Protein AF-A0A954K087-F1 (afdb_monomer)

pLDDT: mean 88.47, std 8.19, range [50.69, 97.44]

Solvent-accessible surface area (backbone atoms only — not comparable to full-atom values): 5045 Å² total; per-residue (Å²): 133,83,85,61,66,71,61,61,68,70,48,55,72,67,57,45,48,53,50,51,52,51,54,50,52,53,56,70,70,42,90,66,77,82,82,70,53,69,69,57,50,51,52,51,50,53,50,50,53,53,62,63,77,45,64,87,80,59,74,52,71,68,54,48,51,52,52,51,52,53,54,55,49,54,53,52,56,58,61,76,75,108

Secondary structure (DSSP, 8-state):
----HHHHHHS-HHHHHHHHHHHHHHHHH-SS-----HHHHHHHHHHHHHHHH-GGGS--HHHHHHHHHHHHHHHHHHHHT-

Radius of gyration: 18.84 Å; Cα contacts (8 Å, |Δi|>4): 5; chains: 1; bounding box: 37×42×46 Å

Sequence (82 aa):
MAVDFAELRRLSPEQKLQIVTMLWEDLRESPSVLKLSQDDLDEINRREEYMKEHPDEWLTSDQMWARVDELVQARADELQKK

Structure (mmCIF, N/CA/C/O backbone):
data_AF-A0A954K087-F1
#
_entry.id   AF-A0A954K087-F1
#
loop_
_atom_site.group_PDB
_atom_site.id
_atom_site.type_symbol
_atom_site.label_atom_id
_atom_site.label_alt_id
_atom_site.label_comp_id
_atom_site.label_asym_id
_atom_site.label_entity_id
_atom_site.label_seq_id
_atom_site.pdbx_PDB_ins_code
_atom_site.Cartn_x
_atom_site.Cartn_y
_atom_site.Cartn_z
_atom_site.occupancy
_atom_site.B_iso_or_equiv
_atom_site.auth_seq_id
_atom_site.auth_comp_id
_atom_site.auth_asym_id
_atom_site.auth_atom_id
_atom_site.pdbx_PDB_model_num
ATOM 1 N N . MET A 1 1 ? -3.327 -10.265 24.567 1.00 50.69 1 MET A N 1
ATOM 2 C CA . MET A 1 1 ? -4.670 -9.666 24.409 1.00 50.69 1 MET A CA 1
ATOM 3 C C . MET A 1 1 ? -5.111 -9.903 22.978 1.00 50.69 1 MET A C 1
ATOM 5 O O . MET A 1 1 ? -4.268 -9.798 22.098 1.00 50.69 1 MET A O 1
ATOM 9 N N . ALA A 1 2 ? -6.363 -10.301 22.753 1.00 79.38 2 ALA A N 1
ATOM 10 C CA . ALA A 1 2 ? -6.898 -10.461 21.404 1.00 79.38 2 ALA A CA 1
ATOM 11 C C . ALA A 1 2 ? -7.378 -9.098 20.888 1.00 79.38 2 ALA A C 1
ATOM 13 O O . ALA A 1 2 ? -7.940 -8.323 21.658 1.00 79.38 2 ALA A O 1
ATOM 14 N N . VAL A 1 3 ? -7.140 -8.808 19.612 1.00 82.19 3 VAL A N 1
ATOM 15 C CA . VAL A 1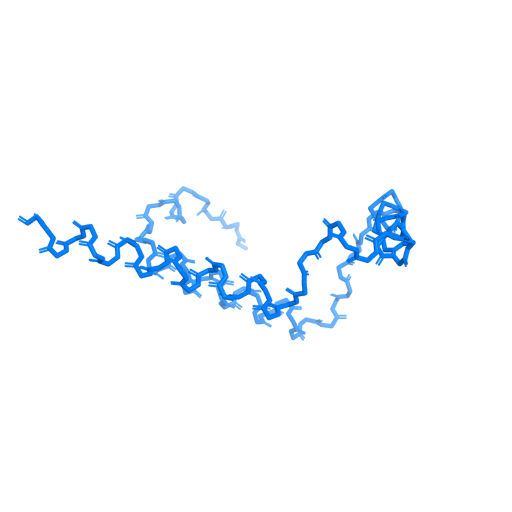 3 ? -7.671 -7.606 18.961 1.00 82.19 3 VAL A CA 1
ATOM 16 C C . VAL A 1 3 ? -9.175 -7.795 18.744 1.00 82.19 3 VAL A C 1
ATOM 18 O O . VAL A 1 3 ? -9.582 -8.782 18.129 1.00 82.19 3 VAL A O 1
ATOM 21 N N . ASP A 1 4 ? -10.001 -6.866 19.233 1.00 91.00 4 ASP A N 1
ATOM 22 C CA . ASP A 1 4 ? -11.443 -6.872 18.970 1.00 91.00 4 ASP A CA 1
ATOM 23 C C . ASP A 1 4 ? -11.755 -6.174 17.635 1.00 91.00 4 ASP A C 1
ATOM 25 O O . ASP A 1 4 ? -11.799 -4.948 17.511 1.00 91.00 4 ASP A O 1
ATOM 29 N N . PHE A 1 5 ? -12.013 -6.978 16.606 1.00 90.50 5 PHE A N 1
ATOM 30 C CA . PHE A 1 5 ? -12.367 -6.474 15.281 1.00 90.50 5 PHE A CA 1
ATOM 31 C C . PHE A 1 5 ? -13.750 -5.806 15.218 1.00 90.50 5 PHE A C 1
ATOM 33 O O . PHE A 1 5 ? -14.002 -5.028 14.295 1.00 90.50 5 PHE A O 1
ATOM 40 N N . ALA A 1 6 ? -14.659 -6.083 16.158 1.00 92.12 6 ALA A N 1
ATOM 41 C CA . ALA A 1 6 ? -15.958 -5.419 16.208 1.00 92.12 6 ALA A CA 1
ATOM 42 C C . ALA A 1 6 ? -15.814 -3.959 16.658 1.00 92.12 6 ALA A C 1
ATOM 44 O O . ALA A 1 6 ? -16.488 -3.082 16.112 1.00 92.12 6 ALA A O 1
ATOM 45 N N . GLU A 1 7 ? -14.906 -3.689 17.594 1.00 92.25 7 GLU A N 1
ATOM 46 C CA . GLU A 1 7 ? -14.562 -2.336 18.027 1.00 92.25 7 GLU A CA 1
ATOM 47 C C . GLU A 1 7 ? -13.891 -1.545 16.897 1.00 92.25 7 GLU A C 1
ATOM 49 O O . GLU A 1 7 ? -14.355 -0.457 16.552 1.00 92.25 7 GLU A O 1
ATOM 54 N N . LEU A 1 8 ? -12.904 -2.142 16.214 1.00 91.38 8 LEU A N 1
ATOM 55 C CA . LEU A 1 8 ? -12.237 -1.518 15.061 1.00 91.38 8 LEU A CA 1
ATOM 56 C C . LEU A 1 8 ? -13.221 -1.115 13.953 1.00 91.38 8 LEU A C 1
ATOM 58 O O . LEU A 1 8 ? -13.085 -0.057 13.335 1.00 91.38 8 LEU A O 1
ATOM 62 N N . ARG A 1 9 ? -14.254 -1.929 13.702 1.00 92.69 9 ARG A N 1
ATOM 63 C CA . ARG A 1 9 ? -15.279 -1.618 12.693 1.00 92.69 9 ARG A CA 1
ATOM 64 C C . ARG A 1 9 ? -16.139 -0.408 13.058 1.00 92.69 9 ARG A C 1
ATOM 66 O O . ARG A 1 9 ? -16.617 0.257 12.138 1.00 92.69 9 ARG A O 1
ATOM 73 N N . ARG A 1 10 ? -16.320 -0.107 14.348 1.00 95.81 10 ARG A N 1
ATOM 74 C CA . ARG A 1 10 ? -17.147 1.014 14.836 1.00 95.81 10 ARG A CA 1
ATOM 75 C C . ARG A 1 10 ? -16.442 2.370 14.792 1.00 95.81 10 ARG A C 1
ATOM 77 O O . ARG A 1 10 ? -17.118 3.387 14.895 1.00 95.81 10 ARG A O 1
ATOM 84 N N . LEU A 1 11 ? -15.123 2.391 14.616 1.00 95.19 11 LEU A N 1
ATOM 85 C CA . LEU A 1 11 ? -14.338 3.622 14.524 1.00 95.19 11 LEU A CA 1
ATOM 86 C C . LEU A 1 11 ? -14.729 4.482 13.311 1.00 95.19 11 LEU A C 1
ATOM 88 O O . LEU A 1 11 ? -15.161 3.957 12.272 1.00 95.19 11 LEU A O 1
ATOM 92 N N . SER A 1 12 ? -14.525 5.798 13.426 1.00 95.81 12 SER A N 1
ATOM 93 C CA . SER A 1 12 ? -14.662 6.712 12.287 1.00 95.81 12 SER A CA 1
ATOM 94 C C . SER A 1 12 ? -13.618 6.394 11.201 1.00 95.81 12 SER A C 1
ATOM 96 O O . SER A 1 12 ? -12.593 5.767 11.493 1.00 95.81 12 SER A O 1
ATOM 98 N N . PRO A 1 13 ? -13.841 6.799 9.938 1.00 91.69 13 PRO A N 1
ATOM 99 C CA . PRO A 1 13 ? -12.845 6.646 8.877 1.00 91.69 13 PRO A CA 1
ATOM 100 C C . PRO A 1 13 ? -11.475 7.244 9.230 1.00 91.69 13 PRO A C 1
ATOM 102 O O . PRO A 1 13 ? -10.455 6.612 8.973 1.00 91.69 13 PRO A O 1
ATOM 105 N N . GLU A 1 14 ? -11.440 8.411 9.874 1.00 91.50 14 GLU A N 1
ATOM 106 C CA . GLU A 1 14 ? -10.206 9.093 10.282 1.00 91.50 14 GLU A CA 1
ATOM 107 C C . GLU A 1 14 ? -9.455 8.292 11.351 1.00 91.50 14 GLU A C 1
ATOM 109 O O . GLU A 1 14 ? -8.249 8.087 11.238 1.00 91.50 14 GLU A O 1
ATOM 114 N N . GLN A 1 15 ? -10.172 7.775 12.354 1.00 93.25 15 GLN A N 1
ATOM 115 C CA . GLN A 1 15 ? -9.590 6.929 13.400 1.00 93.25 15 GLN A CA 1
ATOM 116 C C . GLN A 1 15 ? -9.059 5.609 12.830 1.00 93.25 15 GLN A C 1
ATOM 118 O O . GLN A 1 15 ? -7.989 5.144 13.218 1.00 93.25 15 GLN A O 1
ATOM 123 N N . LYS A 1 16 ? -9.780 5.011 11.875 1.00 93.12 16 LYS A N 1
ATOM 124 C CA . LYS A 1 16 ? -9.311 3.817 11.158 1.00 93.12 16 LYS A CA 1
ATOM 125 C C . LYS A 1 16 ? -8.029 4.108 10.396 1.00 93.12 16 LYS A C 1
ATOM 127 O O . LYS A 1 16 ? -7.095 3.318 10.476 1.00 93.12 16 LYS A O 1
ATOM 132 N N . LEU A 1 17 ? -7.975 5.237 9.692 1.00 90.75 17 LEU A N 1
ATOM 133 C CA . LEU A 1 17 ? -6.792 5.632 8.940 1.00 90.75 17 LEU A CA 1
ATOM 134 C C . LEU A 1 17 ? -5.591 5.854 9.866 1.00 90.75 17 LEU A C 1
ATOM 136 O O . LEU A 1 17 ? -4.520 5.335 9.584 1.00 90.75 17 LEU A O 1
ATOM 140 N N . GLN A 1 18 ? -5.777 6.536 10.999 1.00 91.31 18 GLN A N 1
ATOM 141 C CA . GLN A 1 18 ? -4.722 6.717 12.002 1.00 91.31 18 GLN A CA 1
ATOM 142 C C . GLN A 1 18 ? -4.160 5.381 12.503 1.00 91.31 18 GLN A C 1
ATOM 144 O O . GLN A 1 18 ? -2.944 5.219 12.569 1.00 91.31 18 GLN A O 1
ATOM 149 N N . ILE A 1 19 ? -5.032 4.416 12.813 1.00 94.06 19 ILE A N 1
ATOM 150 C CA . ILE A 1 19 ? -4.607 3.079 13.246 1.00 94.06 19 ILE A CA 1
ATOM 151 C C . ILE A 1 19 ? -3.853 2.359 12.130 1.00 94.06 19 ILE A C 1
ATOM 153 O O . ILE A 1 19 ? -2.802 1.789 12.393 1.00 94.06 19 ILE A O 1
ATOM 157 N N . VAL A 1 20 ? -4.352 2.389 10.892 1.00 92.94 20 VAL A N 1
ATOM 158 C CA . VAL A 1 20 ? -3.670 1.754 9.752 1.00 92.94 20 VAL A CA 1
ATOM 159 C C . VAL A 1 20 ? -2.280 2.350 9.547 1.00 92.94 20 VAL A C 1
ATOM 161 O O . VAL A 1 20 ? -1.329 1.592 9.392 1.00 92.94 20 VAL A O 1
ATOM 164 N N . THR A 1 21 ? -2.146 3.677 9.602 1.00 90.94 21 THR A N 1
ATOM 165 C CA . THR A 1 21 ? -0.846 4.346 9.495 1.00 90.94 21 THR A CA 1
ATOM 166 C C . THR A 1 21 ? 0.090 3.905 10.614 1.00 90.94 21 THR A C 1
ATOM 168 O O . THR A 1 21 ? 1.206 3.494 10.329 1.00 90.94 21 THR A O 1
ATOM 171 N N . MET A 1 22 ? -0.364 3.919 11.870 1.00 94.75 22 MET A N 1
ATOM 172 C CA . MET A 1 22 ? 0.442 3.462 13.009 1.00 94.75 22 MET A CA 1
ATOM 173 C C 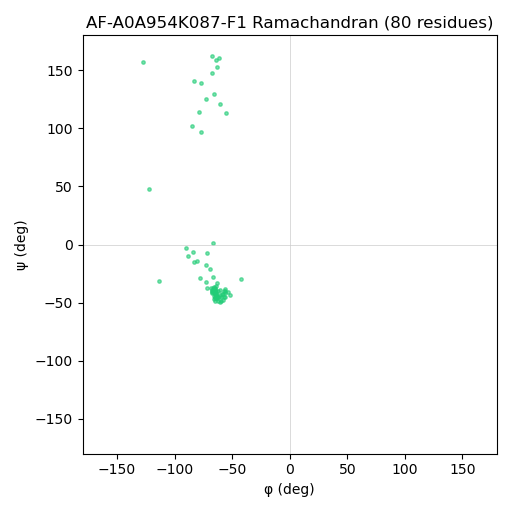. MET A 1 22 ? 0.899 2.006 12.835 1.00 94.75 22 MET A C 1
ATOM 175 O O . MET A 1 22 ? 2.080 1.719 12.968 1.00 94.75 22 MET A O 1
ATOM 179 N N . LEU A 1 23 ? -0.013 1.100 12.467 1.00 91.69 23 LEU A N 1
ATOM 180 C CA . LEU A 1 23 ? 0.317 -0.310 12.241 1.00 91.69 23 LEU A CA 1
ATOM 181 C C . LEU A 1 23 ? 1.298 -0.499 11.077 1.00 91.69 23 LEU A C 1
ATOM 183 O O . LEU A 1 23 ? 2.115 -1.414 11.106 1.00 91.69 23 LEU A O 1
ATOM 187 N N . TRP A 1 24 ? 1.222 0.345 10.048 1.00 90.06 24 TRP A N 1
ATOM 188 C CA . TRP A 1 24 ? 2.169 0.318 8.937 1.00 90.06 24 TRP A CA 1
ATOM 189 C C . TRP A 1 24 ? 3.574 0.740 9.373 1.00 90.06 24 TRP A C 1
ATOM 191 O O . TRP A 1 24 ? 4.554 0.097 8.994 1.00 90.06 24 TRP A O 1
ATOM 201 N N . GLU A 1 25 ? 3.674 1.773 10.208 1.00 89.88 25 GLU A N 1
ATOM 202 C CA . GLU A 1 25 ? 4.943 2.205 10.800 1.00 89.88 25 GLU A CA 1
ATOM 203 C C . GLU A 1 25 ? 5.522 1.115 11.718 1.00 89.88 25 GLU A C 1
ATOM 205 O O . GLU A 1 25 ? 6.696 0.772 11.577 1.00 89.88 25 GLU A O 1
ATOM 210 N N . ASP A 1 26 ? 4.692 0.483 12.555 1.00 89.50 26 ASP A N 1
ATOM 211 C CA . ASP A 1 26 ? 5.099 -0.643 13.409 1.00 89.50 26 ASP A CA 1
ATOM 212 C C . ASP A 1 26 ? 5.647 -1.817 12.578 1.00 89.50 26 ASP A C 1
ATOM 214 O O . ASP A 1 26 ? 6.661 -2.425 12.924 1.00 89.50 26 ASP A O 1
ATOM 218 N N . LEU A 1 27 ? 4.994 -2.144 11.455 1.00 86.19 27 LEU A N 1
ATOM 219 C CA . LEU A 1 27 ? 5.459 -3.188 10.538 1.00 86.19 27 LEU A CA 1
ATOM 220 C C . LEU A 1 27 ? 6.791 -2.823 9.883 1.00 86.19 27 LEU A C 1
ATOM 222 O O . LEU A 1 27 ? 7.649 -3.694 9.742 1.00 86.19 27 LEU A O 1
ATOM 226 N N . ARG A 1 28 ? 6.974 -1.556 9.498 1.00 83.69 28 ARG A N 1
ATOM 227 C CA . ARG A 1 28 ? 8.223 -1.061 8.907 1.00 83.69 28 ARG A CA 1
ATOM 228 C C . ARG A 1 28 ? 9.388 -1.132 9.894 1.00 83.69 28 ARG A C 1
ATOM 230 O O . ARG A 1 28 ? 10.511 -1.421 9.491 1.00 83.69 28 ARG A O 1
ATOM 237 N N . GLU A 1 29 ? 9.135 -0.838 11.164 1.00 87.19 29 GLU A N 1
ATOM 238 C CA . GLU A 1 29 ? 10.142 -0.861 12.232 1.00 87.19 29 GLU A CA 1
ATOM 239 C C . GLU A 1 29 ? 10.376 -2.265 12.801 1.00 87.19 29 GLU A C 1
ATOM 241 O O . GLU A 1 29 ? 11.381 -2.509 13.476 1.00 87.19 29 GLU A O 1
ATOM 246 N N . SER A 1 30 ? 9.478 -3.208 12.509 1.00 81.50 30 SER A N 1
ATOM 247 C CA . SER A 1 30 ? 9.612 -4.577 12.974 1.00 81.50 30 SER A CA 1
ATOM 248 C C . SER A 1 30 ? 10.835 -5.262 12.347 1.00 81.50 30 SER A C 1
ATOM 250 O O . SER A 1 30 ? 10.961 -5.327 11.123 1.00 81.50 30 SER A O 1
ATOM 252 N N . PRO A 1 31 ? 11.707 -5.893 13.155 1.00 73.19 31 PRO A N 1
ATOM 253 C CA . PRO A 1 31 ? 12.816 -6.698 12.645 1.00 73.19 31 PRO A CA 1
ATOM 254 C C . PRO A 1 31 ? 12.342 -8.024 12.025 1.00 73.19 31 PRO A C 1
ATOM 256 O O . PRO A 1 31 ? 13.145 -8.773 11.465 1.00 73.19 31 PRO A O 1
ATOM 259 N N . SER A 1 32 ? 11.054 -8.363 12.154 1.00 72.94 32 SER A N 1
ATOM 260 C CA . SER A 1 32 ? 10.490 -9.567 11.559 1.00 72.94 32 SER A CA 1
ATOM 261 C C . SER A 1 32 ? 10.219 -9.354 10.072 1.00 72.94 32 SER A C 1
ATOM 263 O O . SER A 1 32 ? 9.301 -8.623 9.703 1.00 72.94 32 SER A O 1
ATOM 265 N N . VAL A 1 33 ? 10.948 -10.069 9.219 1.00 66.75 33 VAL A N 1
ATOM 266 C CA . VAL A 1 33 ? 10.578 -10.198 7.807 1.00 66.75 33 VAL A CA 1
ATOM 267 C C . VAL A 1 33 ? 9.203 -10.863 7.739 1.00 66.75 33 VAL A C 1
ATOM 269 O O . VAL A 1 33 ? 9.028 -11.976 8.246 1.00 66.75 33 VAL A O 1
ATOM 272 N N . LEU A 1 34 ? 8.227 -10.183 7.130 1.00 71.88 34 LEU A N 1
ATOM 273 C CA . LEU A 1 34 ? 6.956 -10.802 6.765 1.00 71.88 34 LEU A CA 1
ATOM 274 C C . LEU A 1 34 ? 7.269 -12.020 5.892 1.00 71.88 34 LEU A C 1
ATOM 276 O O . LEU A 1 34 ? 7.814 -11.892 4.797 1.00 71.88 34 LEU A O 1
ATOM 280 N N . LYS A 1 35 ? 6.979 -13.217 6.407 1.00 79.75 35 LYS A N 1
ATOM 281 C CA . LYS A 1 35 ? 7.199 -14.455 5.663 1.00 79.75 35 LYS A CA 1
ATOM 282 C C . LYS A 1 35 ? 6.078 -14.605 4.648 1.00 79.75 35 LYS A C 1
ATOM 284 O O . LYS A 1 35 ? 4.993 -15.066 4.993 1.00 79.75 35 LYS A O 1
ATOM 289 N N . LEU A 1 36 ? 6.356 -14.186 3.422 1.00 83.81 36 LEU A N 1
ATOM 290 C CA . LEU A 1 36 ? 5.533 -14.526 2.272 1.00 83.81 36 LEU A CA 1
ATOM 291 C C . LEU A 1 36 ? 5.648 -16.026 1.991 1.00 83.81 36 LEU A C 1
ATOM 293 O O . LEU A 1 36 ? 6.686 -16.640 2.268 1.00 83.81 36 LEU A O 1
ATOM 297 N N . SER A 1 37 ? 4.569 -16.623 1.486 1.00 91.50 37 SER A N 1
ATOM 298 C CA . SER A 1 37 ? 4.642 -17.990 0.979 1.00 91.50 37 SER A CA 1
ATOM 299 C C . SER A 1 37 ? 5.505 -18.030 -0.287 1.00 91.50 37 SER A C 1
ATOM 301 O O . SER A 1 37 ? 5.756 -16.996 -0.909 1.00 91.50 37 SER A O 1
ATOM 303 N N . GLN A 1 38 ? 5.974 -19.218 -0.673 1.00 91.50 38 GLN A N 1
ATOM 304 C CA . GLN A 1 38 ? 6.722 -19.351 -1.924 1.00 91.50 38 GLN A CA 1
ATOM 305 C C . GLN A 1 38 ? 5.851 -18.964 -3.128 1.00 91.50 38 GLN A C 1
ATOM 307 O O . GLN A 1 38 ? 6.321 -18.242 -3.997 1.00 91.50 38 GLN A O 1
ATOM 312 N N . ASP A 1 39 ? 4.573 -19.345 -3.117 1.00 95.00 39 ASP A N 1
ATOM 313 C CA . ASP A 1 39 ? 3.618 -19.004 -4.175 1.00 95.00 39 ASP A CA 1
ATOM 314 C C . ASP A 1 39 ? 3.440 -17.480 -4.320 1.00 95.00 39 ASP A C 1
ATOM 316 O O . ASP A 1 39 ? 3.377 -16.964 -5.436 1.00 95.00 39 ASP A O 1
ATOM 320 N N . ASP A 1 40 ? 3.411 -16.741 -3.202 1.00 93.06 40 ASP A N 1
ATOM 321 C CA . ASP A 1 40 ? 3.334 -15.274 -3.232 1.00 93.06 40 ASP A CA 1
ATOM 322 C C . ASP A 1 40 ? 4.601 -14.659 -3.840 1.00 93.06 40 ASP A C 1
ATOM 324 O O . ASP A 1 40 ? 4.517 -13.718 -4.628 1.00 93.06 40 ASP A O 1
ATOM 328 N N . LEU A 1 41 ? 5.778 -15.186 -3.484 1.00 92.69 41 LEU A N 1
ATOM 329 C CA . LEU A 1 41 ? 7.054 -14.725 -4.037 1.00 92.69 41 LEU A CA 1
ATOM 330 C C . LEU A 1 41 ? 7.151 -15.015 -5.536 1.00 92.69 41 LEU A C 1
ATOM 332 O O . LEU A 1 41 ? 7.590 -14.153 -6.296 1.00 92.69 41 LEU A O 1
ATOM 336 N N . ASP A 1 42 ? 6.716 -16.196 -5.966 1.00 96.19 42 ASP A N 1
ATOM 337 C CA . ASP A 1 42 ? 6.727 -16.597 -7.371 1.00 96.19 42 ASP A CA 1
ATOM 338 C C . ASP A 1 42 ? 5.794 -15.708 -8.202 1.00 96.19 42 ASP A C 1
ATOM 340 O O . ASP A 1 42 ? 6.168 -15.253 -9.284 1.00 96.19 42 ASP A O 1
ATOM 344 N N . GLU A 1 43 ? 4.611 -15.377 -7.678 1.00 96.88 43 GLU A N 1
ATOM 345 C CA . GLU A 1 43 ? 3.689 -14.452 -8.339 1.00 96.88 43 GLU A CA 1
ATOM 346 C C . GLU A 1 43 ? 4.234 -13.016 -8.379 1.00 96.88 43 GLU A C 1
ATOM 348 O O . GLU A 1 43 ? 4.080 -12.338 -9.398 1.00 96.88 43 GLU A O 1
ATOM 353 N N . ILE A 1 44 ? 4.891 -12.545 -7.311 1.00 94.50 44 ILE A N 1
ATOM 354 C CA . ILE A 1 44 ? 5.564 -11.236 -7.302 1.00 94.50 44 ILE A CA 1
ATOM 355 C C . ILE A 1 44 ? 6.636 -11.191 -8.392 1.00 94.50 44 ILE A C 1
ATOM 357 O O . ILE A 1 44 ? 6.636 -10.259 -9.195 1.00 94.50 44 ILE A O 1
ATOM 361 N N . ASN A 1 45 ? 7.488 -12.213 -8.474 1.00 95.56 45 ASN A N 1
ATOM 362 C CA . ASN A 1 45 ? 8.550 -12.286 -9.476 1.00 95.56 45 ASN A CA 1
ATOM 363 C C . ASN A 1 45 ? 7.980 -12.346 -10.898 1.00 95.56 45 ASN A C 1
ATOM 365 O O . ASN A 1 45 ? 8.398 -11.572 -11.755 1.00 95.56 45 ASN A O 1
ATOM 369 N N . ARG A 1 46 ? 6.967 -13.190 -11.142 1.00 97.44 46 ARG A N 1
ATOM 370 C CA . ARG A 1 46 ? 6.293 -13.285 -12.448 1.00 97.44 46 ARG A CA 1
ATOM 371 C C . ARG A 1 46 ? 5.712 -11.939 -12.877 1.00 97.44 46 ARG A C 1
ATOM 373 O O . ARG A 1 46 ? 5.812 -11.562 -14.044 1.00 97.44 46 ARG A O 1
ATOM 380 N N . ARG A 1 47 ? 5.083 -11.211 -11.946 1.00 94.81 47 ARG A N 1
ATOM 381 C CA . ARG A 1 47 ? 4.560 -9.867 -12.217 1.00 94.81 47 ARG A CA 1
ATOM 382 C C . ARG A 1 47 ? 5.673 -8.873 -12.467 1.00 94.81 47 ARG A C 1
ATOM 384 O O . ARG A 1 47 ? 5.511 -8.066 -13.365 1.00 94.81 47 ARG A O 1
ATOM 391 N N . GLU A 1 48 ? 6.770 -8.926 -11.722 1.00 93.81 48 GLU A N 1
ATOM 392 C CA . GLU A 1 48 ? 7.907 -8.026 -11.919 1.00 93.81 48 GLU A CA 1
ATOM 393 C C . GLU A 1 48 ? 8.581 -8.240 -13.284 1.00 93.81 48 GLU A C 1
ATOM 395 O O . GLU A 1 48 ? 8.939 -7.273 -13.951 1.00 93.81 48 GLU A O 1
ATOM 400 N N . GLU A 1 49 ? 8.732 -9.490 -13.723 1.00 96.69 49 GLU A N 1
ATOM 401 C CA . GLU A 1 49 ? 9.267 -9.834 -15.046 1.00 96.69 49 GLU A CA 1
ATOM 402 C C . GLU A 1 49 ? 8.341 -9.361 -16.164 1.00 96.69 49 GLU A C 1
ATOM 404 O O . GLU A 1 49 ? 8.779 -8.646 -17.067 1.00 96.69 49 GLU A O 1
ATOM 409 N N . TYR A 1 50 ? 7.041 -9.648 -16.048 1.00 95.06 50 TYR A N 1
ATOM 410 C CA . TYR A 1 50 ? 6.046 -9.097 -16.965 1.00 95.06 50 TYR A CA 1
ATOM 411 C C . TYR A 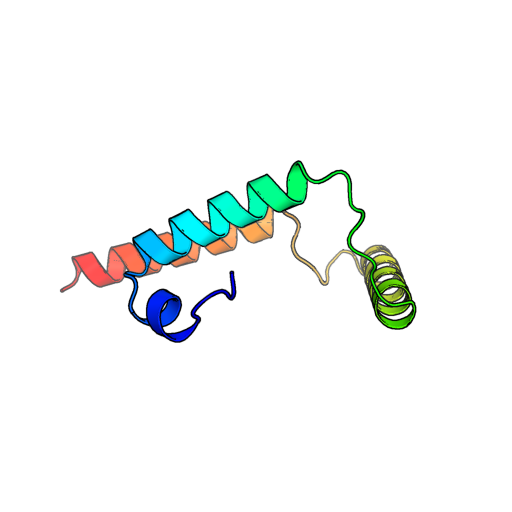1 50 ? 6.097 -7.563 -16.958 1.00 95.06 50 TYR A C 1
ATOM 413 O O . TYR A 1 50 ? 6.090 -6.949 -18.022 1.00 95.06 50 TYR A O 1
ATOM 421 N N . MET A 1 51 ? 6.276 -6.968 -15.766 1.00 92.81 51 MET A N 1
ATOM 422 C CA . MET A 1 51 ? 6.495 -5.541 -15.514 1.00 92.81 51 MET A CA 1
ATOM 423 C C . MET A 1 51 ? 7.827 -4.976 -16.046 1.00 92.81 51 MET A C 1
ATOM 425 O O . MET A 1 51 ? 8.142 -3.805 -15.852 1.00 92.81 51 MET A O 1
ATOM 429 N N . LYS A 1 52 ? 8.656 -5.772 -16.708 1.00 91.19 52 LYS A N 1
ATOM 430 C CA . LYS A 1 52 ? 9.859 -5.294 -17.405 1.00 91.19 52 LYS A CA 1
ATOM 431 C C . LYS A 1 52 ? 9.723 -5.463 -18.910 1.00 91.19 52 LYS A C 1
ATOM 433 O O . LYS A 1 52 ? 10.265 -4.654 -19.657 1.00 91.19 52 LYS A O 1
ATOM 438 N N . GLU A 1 53 ? 8.990 -6.482 -19.345 1.00 96.50 53 GLU A N 1
ATOM 439 C CA . GLU A 1 53 ? 8.786 -6.810 -20.758 1.00 96.50 53 GLU A CA 1
ATOM 440 C C . GLU A 1 53 ? 7.758 -5.897 -21.451 1.00 96.50 53 GLU A C 1
ATOM 442 O O . GLU A 1 53 ? 7.883 -5.630 -22.644 1.00 96.50 53 GLU A O 1
ATOM 447 N N . HIS A 1 54 ? 6.786 -5.367 -20.704 1.00 94.12 54 HIS A N 1
ATOM 448 C CA . HIS A 1 54 ? 5.639 -4.597 -21.220 1.00 94.12 54 HIS A CA 1
ATOM 449 C C . HIS A 1 54 ? 5.480 -3.154 -20.653 1.00 94.12 54 HIS A C 1
ATOM 451 O O . HIS A 1 54 ? 4.374 -2.804 -20.241 1.00 94.12 54 HIS A O 1
ATOM 457 N N . PRO A 1 55 ? 6.534 -2.303 -20.591 1.00 89.50 55 PRO A N 1
ATOM 458 C CA . PRO A 1 55 ? 6.573 -0.994 -19.887 1.00 89.50 55 PRO A CA 1
ATOM 459 C C . PRO A 1 55 ? 5.355 -0.082 -20.025 1.00 89.50 55 PRO A C 1
ATOM 461 O O . PRO A 1 55 ? 5.061 0.677 -19.104 1.00 89.50 55 PRO A O 1
ATOM 464 N N . ASP A 1 56 ? 4.647 -0.165 -21.143 1.00 93.00 56 ASP A N 1
ATOM 465 C CA . ASP A 1 56 ? 3.511 0.692 -21.457 1.00 93.00 56 ASP A CA 1
ATOM 466 C C . ASP A 1 56 ? 2.173 0.208 -20.848 1.00 93.00 56 ASP A C 1
ATOM 468 O O . ASP A 1 56 ? 1.165 0.906 -20.952 1.00 93.00 56 ASP A O 1
ATOM 472 N N . GLU A 1 57 ? 2.129 -0.973 -20.214 1.00 92.50 57 GLU A N 1
ATOM 473 C CA . GLU A 1 57 ? 0.908 -1.554 -19.626 1.00 92.50 57 GLU A CA 1
ATOM 474 C C . GLU A 1 57 ? 0.646 -1.136 -18.168 1.00 92.50 57 GLU A C 1
ATOM 476 O O . GLU A 1 57 ? -0.443 -1.380 -17.640 1.00 92.50 57 GLU A O 1
ATOM 481 N N . TRP A 1 58 ? 1.599 -0.483 -17.501 1.00 87.69 58 TRP A N 1
ATOM 482 C CA . TRP A 1 58 ? 1.432 0.024 -16.135 1.00 87.69 58 TRP A CA 1
ATOM 483 C C . TRP A 1 58 ? 1.779 1.496 -16.021 1.00 87.69 58 TRP A C 1
ATOM 485 O O . TRP A 1 58 ? 2.537 2.071 -16.795 1.00 87.69 58 TRP A O 1
ATOM 495 N N . LEU A 1 59 ? 1.210 2.107 -14.988 1.00 88.06 59 LEU A N 1
ATOM 496 C CA . LEU A 1 59 ? 1.490 3.487 -14.651 1.00 88.06 59 LEU A CA 1
ATOM 497 C C . LEU A 1 59 ? 2.843 3.586 -13.955 1.00 88.06 59 LEU A C 1
ATOM 499 O O . LEU A 1 59 ? 3.161 2.803 -13.055 1.00 88.06 59 LEU A O 1
ATOM 503 N N . THR A 1 60 ? 3.609 4.609 -14.315 1.00 87.81 60 THR A N 1
ATOM 504 C CA . THR A 1 60 ? 4.693 5.076 -13.455 1.00 87.81 60 THR A CA 1
ATOM 505 C C . THR A 1 60 ? 4.120 5.560 -12.120 1.00 87.81 60 THR A C 1
ATOM 507 O O . THR A 1 60 ? 2.937 5.895 -12.014 1.00 87.81 60 THR A O 1
ATOM 510 N N . SER A 1 61 ? 4.964 5.635 -11.087 1.00 84.31 61 SER A N 1
ATOM 511 C CA . SER A 1 61 ? 4.565 6.203 -9.790 1.00 84.31 61 SER A CA 1
ATOM 512 C C . SER A 1 61 ? 3.938 7.592 -9.956 1.00 84.31 61 SER A C 1
ATOM 514 O O . SER A 1 61 ? 2.884 7.865 -9.389 1.00 84.31 61 SER A O 1
ATOM 516 N N . ASP A 1 62 ? 4.529 8.444 -10.795 1.00 90.56 62 ASP A N 1
ATOM 517 C CA . ASP A 1 62 ? 4.027 9.798 -11.045 1.00 90.56 62 ASP A CA 1
ATOM 518 C C . ASP A 1 62 ? 2.645 9.783 -11.709 1.00 90.56 62 ASP A C 1
ATOM 520 O O . ASP A 1 62 ? 1.754 10.532 -11.314 1.00 90.56 62 ASP A O 1
ATOM 524 N N . GLN A 1 63 ? 2.433 8.893 -12.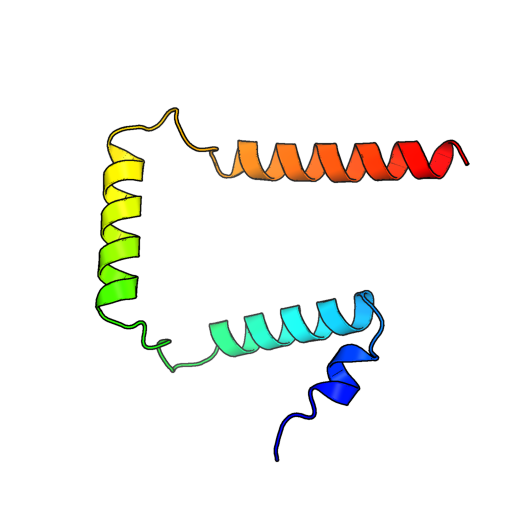683 1.00 91.69 63 GLN A N 1
ATOM 5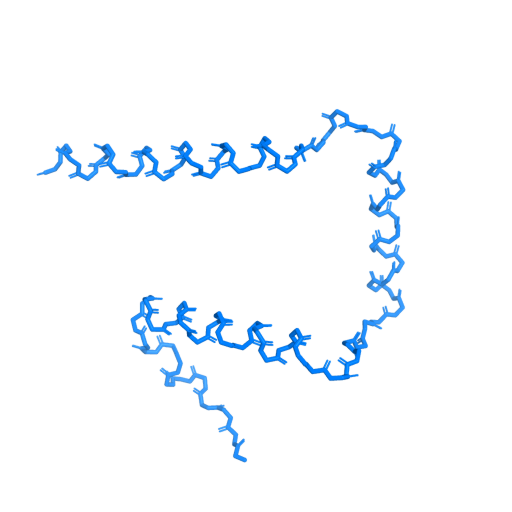25 C CA . GLN A 1 63 ? 1.132 8.730 -13.334 1.00 91.69 63 GLN A CA 1
ATOM 526 C C . GLN A 1 63 ? 0.072 8.178 -12.372 1.00 91.69 63 GLN A C 1
ATOM 528 O O . GLN A 1 63 ? -1.083 8.604 -12.419 1.00 91.69 63 GLN A O 1
ATOM 533 N N . MET A 1 64 ? 0.450 7.255 -11.482 1.00 91.50 64 MET A N 1
ATOM 534 C CA . MET A 1 64 ? -0.445 6.739 -10.446 1.00 91.50 64 MET A CA 1
ATOM 535 C C . MET A 1 64 ? -0.875 7.859 -9.490 1.00 91.50 64 MET A C 1
ATOM 537 O O . MET A 1 64 ? -2.069 8.009 -9.232 1.00 91.50 64 MET A O 1
ATOM 541 N N . TRP A 1 65 ? 0.065 8.666 -8.990 1.00 89.38 65 TRP A N 1
ATOM 542 C CA . TRP A 1 65 ? -0.252 9.750 -8.057 1.00 89.38 65 TRP A CA 1
ATOM 543 C C . TRP A 1 65 ? -1.058 10.871 -8.706 1.00 89.38 65 TRP A C 1
ATOM 545 O O . TRP A 1 65 ? -2.052 11.299 -8.124 1.00 89.38 65 TRP A O 1
ATOM 555 N N . ALA A 1 66 ? -0.740 11.252 -9.946 1.00 92.25 66 ALA A N 1
ATOM 556 C CA . ALA A 1 66 ? -1.556 12.204 -10.699 1.00 92.25 66 ALA A CA 1
ATOM 557 C C . ALA A 1 66 ? -3.016 11.732 -10.814 1.00 92.25 66 ALA A C 1
ATOM 559 O O . ALA A 1 66 ? -3.949 12.513 -10.633 1.00 92.25 66 ALA A O 1
ATOM 560 N N . ARG A 1 67 ? -3.232 10.426 -11.029 1.00 90.88 67 ARG A N 1
ATOM 561 C CA . ARG A 1 67 ? -4.577 9.844 -11.079 1.00 90.88 67 ARG A CA 1
ATOM 562 C C . ARG A 1 67 ? -5.310 9.937 -9.739 1.00 90.88 67 ARG A C 1
ATOM 564 O O . ARG A 1 67 ? -6.523 10.142 -9.722 1.00 90.88 67 ARG A O 1
ATOM 571 N N . VAL A 1 68 ? -4.603 9.770 -8.623 1.00 88.44 68 VAL A N 1
ATOM 572 C CA . VAL A 1 68 ? -5.176 9.955 -7.281 1.00 88.44 68 VAL A CA 1
ATOM 573 C C . VAL A 1 68 ? -5.586 11.412 -7.080 1.00 88.44 68 VAL A C 1
ATOM 575 O O . VAL A 1 68 ? -6.718 11.662 -6.664 1.00 88.44 68 VAL A O 1
ATOM 578 N N . ASP A 1 69 ? -4.723 12.359 -7.443 1.00 91.44 69 ASP A N 1
ATOM 579 C CA . ASP A 1 69 ? -4.994 13.793 -7.311 1.00 91.44 69 ASP A CA 1
ATOM 580 C C . ASP A 1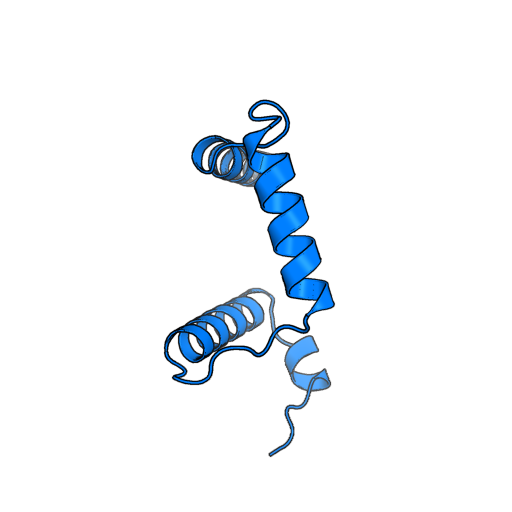 69 ? -6.225 14.223 -8.125 1.00 91.44 69 ASP A C 1
ATOM 582 O O . ASP A 1 69 ? -7.105 14.915 -7.608 1.00 91.44 69 ASP A O 1
ATOM 586 N N . GLU A 1 70 ? -6.358 13.739 -9.364 1.00 91.50 70 GLU A N 1
ATOM 587 C CA . GLU A 1 70 ? -7.548 13.961 -10.198 1.00 91.50 70 GLU A CA 1
ATOM 588 C C . GLU A 1 70 ? -8.838 13.487 -9.516 1.00 91.50 70 GLU A C 1
ATOM 590 O O . GLU A 1 70 ? -9.855 14.183 -9.531 1.00 91.50 70 GLU A O 1
ATOM 595 N N . LEU A 1 71 ? -8.814 12.290 -8.921 1.00 88.94 71 LEU A N 1
ATOM 596 C CA . LEU A 1 71 ? -9.980 11.707 -8.256 1.00 88.94 71 LEU A CA 1
ATOM 597 C C . LEU A 1 71 ? -10.349 12.476 -6.983 1.00 88.94 71 LEU A C 1
ATOM 599 O O . LEU A 1 71 ? -11.534 12.657 -6.689 1.00 88.94 71 LEU A O 1
ATOM 603 N N . VAL A 1 72 ? -9.347 12.946 -6.238 1.00 87.75 72 VAL A N 1
ATOM 604 C CA . VAL A 1 72 ? -9.544 13.793 -5.057 1.00 87.75 72 VAL A CA 1
ATOM 605 C C . VAL A 1 72 ? -10.191 15.117 -5.461 1.00 87.75 72 VAL A C 1
ATOM 607 O O . VAL A 1 72 ? -11.177 15.525 -4.841 1.00 87.75 72 VAL A O 1
ATOM 610 N N . GLN A 1 73 ? -9.695 15.749 -6.527 1.00 86.56 73 GLN A N 1
ATOM 611 C CA . GLN A 1 73 ? -10.235 17.012 -7.021 1.00 86.56 73 GLN A CA 1
ATOM 612 C C . GLN A 1 73 ? -11.667 16.857 -7.542 1.00 86.56 73 GLN A C 1
ATOM 614 O O . GLN A 1 73 ? -12.543 17.631 -7.161 1.00 86.56 73 GLN A O 1
ATOM 619 N N . ALA A 1 74 ? -11.943 15.815 -8.332 1.00 88.06 74 ALA A N 1
ATOM 620 C CA . ALA A 1 74 ? -13.288 15.541 -8.837 1.00 88.06 74 ALA A CA 1
ATOM 621 C C . ALA A 1 74 ? -14.311 15.406 -7.695 1.00 88.06 74 ALA A C 1
ATOM 623 O O . ALA A 1 74 ? -15.404 15.971 -7.754 1.00 88.06 74 ALA A O 1
ATOM 624 N N . ARG A 1 75 ? -13.934 14.720 -6.608 1.00 85.56 75 ARG A N 1
ATOM 625 C CA . ARG A 1 75 ? -14.775 14.591 -5.412 1.00 85.56 75 ARG A CA 1
ATOM 626 C C . ARG A 1 75 ? -14.985 15.928 -4.694 1.00 85.56 75 ARG A C 1
ATOM 628 O O . ARG A 1 75 ? -16.078 16.175 -4.183 1.00 85.56 75 ARG A O 1
ATOM 635 N N . ALA A 1 76 ? -13.961 16.775 -4.620 1.00 86.44 76 ALA A N 1
ATOM 636 C CA . ALA A 1 76 ? -14.082 18.105 -4.026 1.00 86.44 76 ALA A CA 1
ATOM 637 C C . ALA A 1 76 ? -15.056 18.990 -4.826 1.00 86.44 76 ALA A C 1
ATOM 639 O O . ALA A 1 76 ? -15.938 19.620 -4.239 1.00 86.44 76 ALA A O 1
ATOM 640 N N . ASP A 1 77 ? -14.961 18.962 -6.156 1.00 90.38 77 ASP A N 1
ATOM 641 C CA . ASP A 1 77 ? -15.834 19.719 -7.058 1.00 90.38 77 ASP A CA 1
ATOM 642 C C . ASP A 1 77 ? -17.304 19.267 -6.961 1.00 90.38 77 ASP A C 1
ATOM 644 O O . ASP A 1 77 ? -18.221 20.084 -7.061 1.00 90.38 77 ASP A O 1
ATOM 648 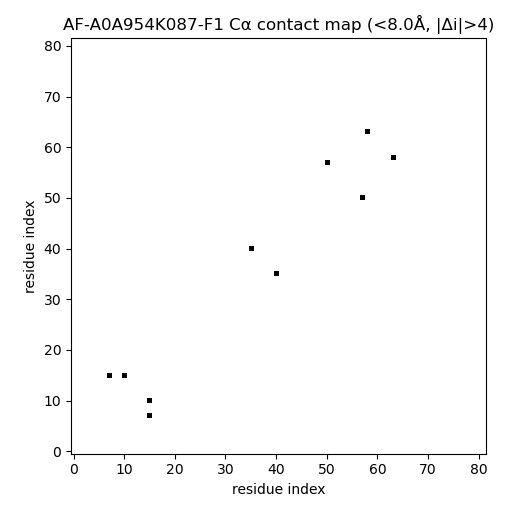N N . GLU A 1 78 ? -17.559 17.971 -6.748 1.00 87.75 78 GLU A N 1
ATOM 649 C CA . GLU A 1 78 ? -18.909 17.438 -6.511 1.00 87.75 78 GLU A CA 1
ATOM 650 C C . GLU A 1 78 ? -19.525 17.930 -5.195 1.00 87.75 78 GLU A C 1
ATOM 652 O O . GLU A 1 78 ? -20.732 18.173 -5.135 1.00 87.75 78 GLU A O 1
ATOM 657 N N . LEU A 1 79 ? -18.716 18.077 -4.142 1.00 81.50 79 LEU A N 1
ATOM 658 C CA . LEU A 1 79 ? -19.175 18.569 -2.841 1.00 81.50 79 LEU A CA 1
ATOM 659 C C . LEU A 1 79 ? -19.473 20.070 -2.863 1.00 81.50 79 LEU A C 1
ATOM 661 O O . LEU A 1 79 ? -20.389 20.500 -2.175 1.00 81.50 79 LEU A O 1
ATOM 665 N N . GLN A 1 80 ? -18.752 20.853 -3.671 1.00 79.00 80 GLN A N 1
ATOM 666 C CA . GLN A 1 80 ? -18.995 22.294 -3.825 1.00 79.00 80 GLN A CA 1
ATOM 667 C C . GLN A 1 80 ? -20.267 22.624 -4.625 1.00 79.00 80 GLN A C 1
ATOM 669 O O . GLN A 1 80 ? -20.748 23.754 -4.575 1.00 79.00 80 GLN A O 1
ATOM 674 N N . LYS A 1 81 ? -20.810 21.659 -5.378 1.00 74.31 81 LYS A N 1
ATOM 675 C CA . LYS A 1 81 ? -22.037 21.815 -6.182 1.00 74.31 81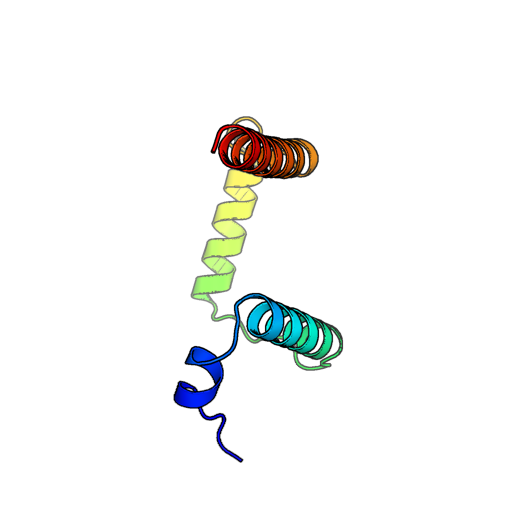 LYS A CA 1
ATOM 676 C C . LYS A 1 81 ? -23.326 21.460 -5.423 1.00 74.31 81 LYS A C 1
ATOM 678 O O . LYS A 1 81 ? -24.402 21.574 -6.012 1.00 74.31 81 LYS A O 1
ATOM 683 N N . LYS A 1 82 ? -23.229 20.998 -4.174 1.00 57.34 82 LYS A N 1
ATOM 684 C CA . LYS A 1 82 ? -24.359 20.662 -3.291 1.00 57.34 82 LYS A CA 1
ATOM 685 C C . LYS A 1 82 ? -24.555 21.738 -2.233 1.00 57.34 82 LYS A C 1
ATOM 687 O O . LYS A 1 82 ? -25.732 21.956 -1.876 1.00 57.34 82 LYS A O 1
#

Mean predicted aligned error: 9.32 Å

Foldseek 3Di:
DDDDVVVLVPDDPVVVVVVVVVVVVVVVP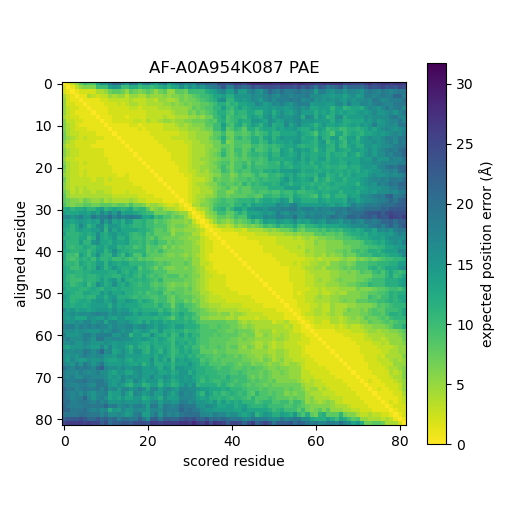DPDDPDDDPVRVVVVVVVVVVCVVCVVPDDDPVRVVVVVVVVVVVVVVVVVVD